Protein AF-A0A2D5YNC7-F1 (afdb_monomer_lite)

Foldseek 3Di:
DVVLVVVLVVLFAPPQPDADPPPRHGDGDSDDDNNHHDDQVNQQVVVQVVCVVVVNPPVDGGDLVVLLVQLAVCCVPPNQVSSCVVSVPPDSCCSQPPRYDHRPPVVVVVVVVVVVVVVVVVVVVVVVVVVVVVD

Radius of gyration: 25.52 Å; chains: 1; bounding box: 54×50×71 Å

Secondary structure (DSSP, 8-state):
-HHHHHHHHHT--TT---B-TTT-PBP--SSEETTEEPPHHHHHHHHHHHHHHTT-TTTS-TTHHHHHHHHHHHHHHHHHHHHHHHTT-S-HHHIIIIIS-S--HHHHHHHHHHHHHHHHHHHHHHHHHHHHTT-

Sequence (135 aa):
MIEILKRRIEDRSSLCEYFRESDGKRLDFVFHLNGEPLTYRQIQHHYNRALKRAGLWPDFKATHILRKAMANIVRENMGLDAAQAVGGWKSRDVVEKIYTNSAPTELNKSAVSLVEEMMFKRLFTLNGVFSALKT

Structure (mmCIF, N/CA/C/O backbone):
data_AF-A0A2D5YNC7-F1
#
_entry.id   AF-A0A2D5YNC7-F1
#
loop_
_atom_site.group_PDB
_atom_site.id
_atom_site.type_symbol
_atom_site.label_atom_id
_atom_site.label_alt_id
_atom_site.label_comp_id
_atom_site.label_asym_id
_atom_site.label_entity_id
_atom_site.label_seq_id
_atom_site.pdbx_PDB_ins_code
_atom_site.Cartn_x
_atom_site.Cartn_y
_atom_site.Cartn_z
_atom_site.occupancy
_atom_site.B_iso_or_equiv
_atom_site.auth_seq_id
_atom_site.auth_comp_id
_atom_site.auth_asym_id
_atom_site.auth_atom_id
_atom_site.pdbx_PDB_model_num
ATOM 1 N N . MET A 1 1 ? -4.192 -12.679 -15.776 1.00 57.31 1 MET A N 1
ATOM 2 C CA . MET A 1 1 ? -2.854 -13.000 -15.216 1.00 57.31 1 MET A CA 1
ATOM 3 C C . MET A 1 1 ? -1.912 -13.582 -16.277 1.00 57.31 1 MET A C 1
ATOM 5 O O . MET A 1 1 ? -0.822 -13.054 -16.439 1.00 57.31 1 MET A O 1
ATOM 9 N N . ILE A 1 2 ? -2.345 -14.588 -17.051 1.00 73.06 2 ILE A N 1
ATOM 10 C CA . ILE A 1 2 ? -1.559 -15.211 -18.140 1.00 73.06 2 ILE A CA 1
ATOM 11 C C . ILE A 1 2 ? -1.111 -14.201 -19.209 1.00 73.06 2 ILE A C 1
ATOM 13 O O . ILE A 1 2 ? 0.031 -14.235 -19.646 1.00 73.06 2 ILE A O 1
ATOM 17 N N . GLU A 1 3 ? -1.972 -13.262 -19.594 1.00 73.19 3 GLU A N 1
ATOM 18 C CA . GLU A 1 3 ? -1.652 -12.283 -20.642 1.00 73.19 3 GLU A CA 1
ATOM 19 C C . GLU A 1 3 ? -0.547 -11.292 -20.238 1.00 73.19 3 GLU A C 1
ATOM 21 O O . GLU A 1 3 ? 0.290 -10.926 -21.055 1.00 73.19 3 GLU A O 1
ATOM 26 N N . ILE A 1 4 ? -0.477 -10.929 -18.952 1.00 68.75 4 ILE A N 1
ATOM 27 C CA . ILE A 1 4 ? 0.606 -10.093 -18.410 1.00 68.75 4 ILE A CA 1
ATOM 28 C C . ILE A 1 4 ? 1.932 -10.858 -18.453 1.00 68.75 4 ILE A C 1
ATOM 30 O O . ILE A 1 4 ? 2.964 -10.285 -18.780 1.00 68.75 4 ILE A O 1
ATOM 34 N N . LEU A 1 5 ? 1.907 -12.156 -18.137 1.00 68.81 5 LEU A N 1
ATOM 35 C CA . LEU A 1 5 ? 3.095 -13.006 -18.202 1.00 68.81 5 LEU A CA 1
ATOM 36 C C . LEU A 1 5 ? 3.568 -13.217 -19.645 1.00 68.81 5 LEU A C 1
ATOM 38 O O . LEU A 1 5 ? 4.767 -13.159 -19.886 1.00 68.81 5 LEU A O 1
ATOM 42 N N . LYS A 1 6 ? 2.647 -13.397 -20.601 1.00 77.00 6 LYS A N 1
ATOM 43 C CA . LYS A 1 6 ? 2.980 -13.515 -22.030 1.00 77.00 6 LYS A CA 1
ATOM 44 C C . LYS A 1 6 ? 3.662 -12.258 -22.559 1.00 77.00 6 LYS A C 1
ATOM 46 O O . LYS A 1 6 ? 4.785 -12.352 -23.040 1.00 77.00 6 LYS A O 1
ATOM 51 N N . ARG A 1 7 ? 3.055 -11.085 -22.337 1.00 69.31 7 ARG A N 1
ATOM 52 C CA . ARG A 1 7 ? 3.652 -9.799 -22.733 1.00 69.31 7 ARG A CA 1
ATOM 53 C C . ARG A 1 7 ? 5.046 -9.610 -22.136 1.00 69.31 7 ARG A C 1
ATOM 55 O O . ARG A 1 7 ? 5.927 -9.130 -22.821 1.00 69.31 7 ARG A O 1
ATOM 62 N N . ARG A 1 8 ? 5.286 -10.046 -20.894 1.00 67.19 8 ARG A N 1
ATOM 63 C CA . ARG A 1 8 ? 6.622 -9.975 -20.265 1.00 67.19 8 ARG A CA 1
ATOM 64 C C . ARG A 1 8 ? 7.672 -10.850 -20.938 1.00 67.19 8 ARG A C 1
ATOM 66 O O . ARG A 1 8 ? 8.833 -10.471 -20.962 1.00 67.19 8 ARG A O 1
ATOM 73 N N . ILE A 1 9 ? 7.292 -12.036 -21.404 1.00 71.88 9 ILE A N 1
ATOM 74 C CA . ILE A 1 9 ? 8.223 -12.929 -22.100 1.00 71.88 9 ILE A CA 1
ATOM 75 C C . ILE A 1 9 ? 8.548 -12.358 -23.485 1.00 71.88 9 ILE A C 1
ATOM 77 O O . ILE A 1 9 ? 9.692 -12.445 -23.915 1.00 71.88 9 ILE A O 1
ATOM 81 N N . GLU A 1 10 ? 7.559 -11.752 -24.143 1.00 74.50 10 GLU A N 1
ATOM 82 C CA . GLU A 1 10 ? 7.684 -11.149 -25.474 1.00 74.50 10 GLU A CA 1
ATOM 83 C C . GLU A 1 10 ? 8.465 -9.819 -25.458 1.00 74.50 10 GLU A C 1
ATOM 85 O O . GLU A 1 10 ? 9.338 -9.631 -26.298 1.00 74.50 10 GLU A O 1
ATOM 90 N N . ASP A 1 11 ? 8.232 -8.941 -24.473 1.00 68.56 11 ASP A N 1
ATOM 91 C CA . ASP A 1 11 ? 8.899 -7.628 -24.322 1.00 68.56 11 ASP A CA 1
ATOM 92 C C . ASP A 1 11 ? 10.232 -7.688 -23.554 1.00 68.56 11 ASP A C 1
ATOM 94 O O . ASP A 1 11 ? 10.758 -6.657 -23.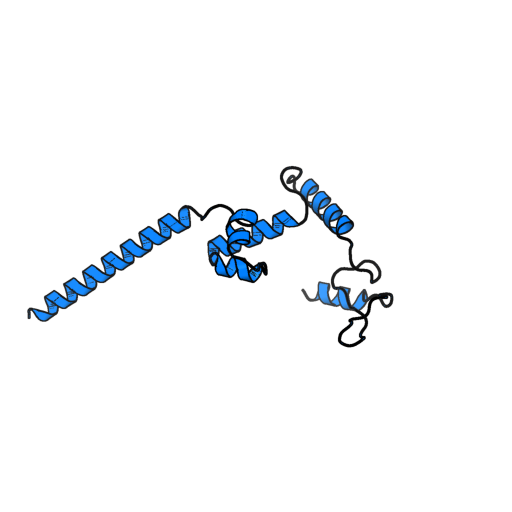115 1.00 68.56 11 ASP A O 1
ATOM 98 N N . ARG A 1 12 ? 10.801 -8.883 -23.351 1.00 66.31 12 ARG A N 1
ATOM 99 C CA . ARG A 1 12 ? 12.077 -9.029 -22.640 1.00 66.31 12 ARG A CA 1
ATOM 100 C C . ARG A 1 12 ? 13.183 -8.294 -23.397 1.00 66.31 12 ARG A C 1
ATOM 102 O O . ARG A 1 12 ? 13.704 -8.774 -24.401 1.00 66.31 12 ARG A O 1
ATOM 109 N N . SER A 1 13 ? 13.555 -7.123 -22.887 1.00 63.34 13 SER A N 1
ATOM 110 C CA . SER A 1 13 ? 14.616 -6.312 -23.474 1.00 63.34 13 SER A CA 1
ATOM 111 C C . SER A 1 13 ? 15.969 -6.999 -23.296 1.00 63.34 13 SER A C 1
ATOM 113 O O . SER A 1 13 ? 16.398 -7.290 -22.178 1.00 63.34 13 SER A O 1
ATOM 115 N N . SER A 1 14 ? 16.682 -7.206 -24.402 1.00 65.62 14 SER A N 1
ATOM 116 C CA . SER A 1 14 ? 18.079 -7.653 -24.403 1.00 65.62 14 SER A CA 1
ATOM 117 C C . SER A 1 14 ? 19.068 -6.549 -23.994 1.00 65.62 14 SER A C 1
ATOM 119 O O . SER A 1 14 ? 20.251 -6.831 -23.804 1.00 65.62 14 SER A O 1
ATOM 121 N N . LEU A 1 15 ? 18.594 -5.306 -23.830 1.00 69.06 15 LEU A N 1
ATOM 122 C CA . LEU A 1 15 ? 19.409 -4.097 -23.661 1.00 69.06 15 LEU A CA 1
ATOM 123 C C . LEU A 1 15 ? 19.708 -3.730 -22.198 1.00 69.06 15 LEU A C 1
ATOM 125 O O . LEU A 1 15 ? 20.317 -2.699 -21.949 1.00 69.06 15 LEU A O 1
ATOM 129 N N . CYS A 1 16 ? 19.302 -4.533 -21.208 1.00 71.75 16 CYS A N 1
ATOM 130 C CA . CYS A 1 16 ? 19.556 -4.192 -19.804 1.00 71.75 16 CYS A CA 1
ATOM 131 C C . CYS A 1 16 ? 21.059 -4.232 -19.483 1.00 71.75 16 CYS A C 1
ATOM 133 O O . CYS A 1 16 ? 21.628 -5.314 -19.374 1.00 71.75 16 CYS A O 1
ATOM 135 N N . GLU A 1 17 ? 21.709 -3.083 -19.311 1.00 78.62 17 GLU A N 1
ATOM 136 C CA . GLU A 1 17 ? 23.155 -2.995 -19.034 1.00 78.62 17 GLU A CA 1
ATOM 137 C C . GLU A 1 17 ? 23.538 -3.398 -17.600 1.00 78.62 17 GLU A C 1
ATOM 139 O O . GLU A 1 17 ? 24.717 -3.530 -17.277 1.00 78.62 17 GLU A O 1
ATOM 144 N N . TYR A 1 18 ? 22.550 -3.619 -16.732 1.00 80.56 18 TYR A N 1
ATOM 145 C CA . TYR A 1 18 ? 22.775 -3.916 -15.325 1.00 80.56 18 TYR A CA 1
ATOM 146 C C . TYR A 1 18 ? 22.904 -5.418 -15.061 1.00 80.56 18 TYR A C 1
ATOM 148 O O . TYR A 1 18 ? 22.129 -6.237 -15.563 1.00 80.56 18 TYR A O 1
ATOM 156 N N . PHE A 1 19 ? 23.843 -5.771 -14.187 1.00 84.12 19 PHE A N 1
ATOM 157 C CA . PHE A 1 19 ? 24.103 -7.140 -13.753 1.00 84.12 19 PHE A CA 1
ATOM 158 C C . PHE A 1 19 ? 23.969 -7.243 -12.238 1.00 84.12 19 PHE A C 1
ATOM 160 O O . PHE A 1 19 ? 24.270 -6.306 -11.499 1.00 84.12 19 PHE A O 1
ATOM 167 N N . ARG A 1 20 ? 23.484 -8.387 -11.765 1.00 84.12 20 ARG A N 1
ATOM 168 C CA . ARG A 1 20 ? 23.373 -8.673 -10.341 1.00 84.12 20 ARG A CA 1
ATOM 169 C C . ARG A 1 20 ? 24.761 -8.964 -9.772 1.00 84.12 20 ARG A C 1
ATOM 171 O O . ARG A 1 20 ? 25.456 -9.847 -10.263 1.00 84.12 20 ARG A O 1
ATOM 178 N N . GLU A 1 21 ? 25.119 -8.288 -8.685 1.00 86.12 21 GLU A N 1
ATOM 179 C CA . GLU A 1 21 ? 26.424 -8.453 -8.024 1.00 86.12 21 GLU A CA 1
ATOM 180 C C . GLU A 1 21 ? 26.662 -9.878 -7.498 1.00 86.12 21 GLU A C 1
ATOM 182 O O . GLU A 1 21 ? 27.792 -10.351 -7.482 1.00 86.12 21 GLU A O 1
ATOM 187 N N . SER A 1 22 ? 25.605 -10.586 -7.087 1.00 87.94 22 SER A N 1
ATOM 188 C CA . SER A 1 22 ? 25.732 -11.889 -6.424 1.00 87.94 22 SER A CA 1
ATOM 189 C C . SER A 1 22 ? 26.066 -13.056 -7.356 1.00 87.94 22 SER A C 1
ATOM 191 O O . SER A 1 22 ? 26.700 -14.011 -6.926 1.00 87.94 22 SER A O 1
ATOM 193 N N . ASP A 1 23 ? 25.565 -13.041 -8.593 1.00 88.75 23 ASP A N 1
ATOM 194 C CA . ASP A 1 23 ? 25.675 -14.168 -9.534 1.00 88.75 23 ASP A CA 1
ATOM 195 C C . ASP A 1 23 ? 26.133 -13.746 -10.941 1.00 88.75 23 ASP A C 1
ATOM 197 O O . ASP A 1 23 ? 26.232 -14.592 -11.829 1.00 88.75 23 ASP A O 1
ATOM 201 N N . GLY A 1 24 ? 26.398 -12.452 -11.158 1.00 84.19 24 GLY A N 1
ATOM 202 C CA . GLY A 1 24 ? 26.835 -11.904 -12.441 1.00 84.19 24 GLY A CA 1
ATOM 203 C C . GLY A 1 24 ? 25.795 -12.015 -13.556 1.00 84.19 24 GLY A C 1
ATOM 204 O O . GLY A 1 24 ? 26.123 -11.783 -14.718 1.00 84.19 24 GLY A O 1
ATOM 205 N N . LYS A 1 25 ? 24.543 -12.387 -13.254 1.00 84.31 25 LYS A N 1
ATOM 206 C CA . LYS A 1 25 ? 23.488 -12.511 -14.265 1.00 84.31 25 LYS A CA 1
ATOM 207 C C . LYS A 1 25 ? 22.898 -11.145 -14.587 1.00 84.31 25 LYS A C 1
ATOM 209 O O . LYS A 1 25 ? 22.764 -10.289 -13.713 1.00 84.31 25 LYS A O 1
ATOM 214 N N . ARG A 1 26 ? 22.502 -10.952 -15.848 1.00 80.94 26 ARG A N 1
ATOM 215 C CA . ARG A 1 26 ? 21.808 -9.733 -16.289 1.00 80.94 26 ARG A CA 1
ATOM 216 C C . ARG A 1 26 ? 20.520 -9.549 -15.485 1.00 80.94 26 ARG A C 1
ATOM 218 O O . ARG A 1 26 ? 19.789 -10.518 -15.261 1.00 80.94 26 ARG A O 1
ATOM 225 N N . LEU A 1 27 ? 20.258 -8.323 -15.037 1.00 82.50 27 LEU A N 1
ATOM 226 C CA . LEU A 1 27 ? 19.027 -8.001 -14.328 1.00 82.50 27 LEU A CA 1
ATOM 227 C C . LEU A 1 27 ? 17.831 -8.068 -15.282 1.00 82.50 27 LEU A C 1
ATOM 229 O O . LEU A 1 27 ? 17.897 -7.641 -16.430 1.00 82.50 27 LEU A O 1
ATOM 233 N N . ASP A 1 28 ? 16.729 -8.613 -14.773 1.00 80.06 28 ASP A N 1
ATOM 234 C CA . ASP A 1 28 ? 15.441 -8.694 -15.462 1.00 80.06 28 ASP A CA 1
ATOM 235 C C . ASP A 1 28 ? 14.429 -7.886 -14.641 1.00 80.06 28 ASP A C 1
ATOM 237 O O . ASP A 1 28 ? 13.805 -8.389 -13.700 1.00 80.06 28 ASP A O 1
ATOM 241 N N . PHE A 1 29 ? 14.376 -6.575 -14.895 1.00 83.50 29 PHE A N 1
ATOM 242 C CA . PHE A 1 29 ? 13.494 -5.670 -14.160 1.00 83.50 29 PHE A CA 1
ATOM 243 C C . PHE A 1 29 ? 12.030 -5.944 -14.511 1.00 83.50 29 PHE A C 1
ATOM 245 O O . PHE A 1 29 ? 11.667 -6.088 -15.667 1.00 83.50 29 PHE A O 1
ATOM 252 N N . VAL A 1 30 ? 11.140 -5.945 -13.518 1.00 80.44 30 VAL A N 1
ATOM 253 C CA . VAL A 1 30 ? 9.704 -6.173 -13.778 1.00 80.44 30 VAL A CA 1
ATOM 254 C C . VAL A 1 30 ? 9.034 -4.951 -14.418 1.00 80.44 30 VAL A C 1
ATOM 256 O O . VAL A 1 30 ? 8.077 -5.091 -15.177 1.00 80.44 30 VAL A O 1
ATOM 259 N N . PHE A 1 31 ? 9.518 -3.752 -14.092 1.00 84.12 31 PHE A N 1
ATOM 260 C CA . PHE A 1 31 ? 9.026 -2.489 -14.631 1.00 84.12 31 PHE A CA 1
ATOM 261 C C . PHE A 1 31 ? 10.194 -1.738 -15.264 1.00 84.12 31 PHE A C 1
ATOM 263 O O . PHE A 1 31 ? 11.055 -1.218 -14.552 1.00 84.12 31 PHE A O 1
ATOM 270 N N . HIS A 1 32 ? 10.213 -1.686 -16.592 1.00 85.62 32 HIS A N 1
ATOM 271 C CA . HIS A 1 32 ? 11.270 -1.039 -17.356 1.00 85.62 32 HIS A CA 1
ATOM 272 C C . HIS A 1 32 ? 10.719 -0.288 -18.566 1.00 85.62 32 HIS A C 1
ATOM 274 O O . HIS A 1 32 ? 9.622 -0.570 -19.047 1.00 85.62 32 HIS A O 1
ATOM 280 N N . LEU A 1 33 ? 11.526 0.622 -19.101 1.00 83.06 33 LEU A N 1
ATOM 281 C CA . LEU A 1 33 ? 11.393 1.132 -20.461 1.00 83.06 33 LEU A CA 1
ATOM 282 C C . LEU A 1 33 ? 12.678 0.759 -21.194 1.00 83.06 33 LEU A C 1
ATOM 284 O O . LEU A 1 33 ? 13.763 1.095 -20.738 1.00 83.06 33 LEU A O 1
ATOM 288 N N . ASN A 1 34 ? 12.558 -0.001 -22.283 1.00 79.75 34 ASN A N 1
ATOM 289 C CA . ASN A 1 34 ? 13.696 -0.465 -23.085 1.00 79.75 34 ASN A CA 1
ATOM 290 C C . ASN A 1 34 ? 14.782 -1.244 -22.306 1.00 79.75 34 ASN A C 1
ATOM 292 O O . ASN A 1 34 ? 15.923 -1.316 -22.740 1.00 79.75 34 ASN A O 1
ATOM 296 N N . GLY A 1 35 ? 14.442 -1.896 -21.189 1.00 79.50 35 GLY A N 1
ATOM 297 C CA . GLY A 1 35 ? 15.394 -2.650 -20.355 1.00 79.50 35 GLY A CA 1
ATOM 298 C C . GLY A 1 35 ? 16.031 -1.839 -19.224 1.00 79.50 35 GLY A C 1
ATOM 299 O O . GLY A 1 35 ? 16.701 -2.417 -18.368 1.00 79.50 35 GLY A O 1
ATOM 300 N N . GLU A 1 36 ? 15.766 -0.534 -19.163 1.00 82.94 36 GLU A N 1
ATOM 301 C CA . GLU A 1 36 ? 16.170 0.325 -18.053 1.00 82.94 36 GLU A CA 1
ATOM 302 C C . GLU A 1 36 ? 15.060 0.445 -17.001 1.00 82.94 36 GLU A C 1
ATOM 304 O O . GLU A 1 36 ? 13.879 0.573 -17.353 1.00 82.94 36 GLU A O 1
ATOM 309 N N . PRO A 1 37 ? 15.397 0.431 -15.700 1.00 88.19 37 PRO A N 1
ATOM 310 C CA . PRO A 1 37 ? 14.408 0.572 -14.642 1.00 88.19 37 PRO A CA 1
ATOM 311 C C . PRO A 1 37 ? 13.744 1.953 -14.688 1.00 88.19 37 PRO A C 1
ATOM 313 O O . PRO A 1 37 ? 14.383 2.974 -14.938 1.00 88.19 37 PRO A O 1
ATOM 316 N N . LEU A 1 38 ? 12.446 2.000 -14.386 1.00 90.00 38 LEU A N 1
ATOM 317 C CA . LEU A 1 38 ? 11.728 3.271 -14.283 1.00 90.00 38 LEU A CA 1
ATOM 318 C C . LEU A 1 38 ? 12.319 4.165 -13.187 1.00 90.00 38 LEU A C 1
ATOM 320 O O . LEU A 1 38 ? 12.477 3.755 -12.036 1.00 90.00 38 LE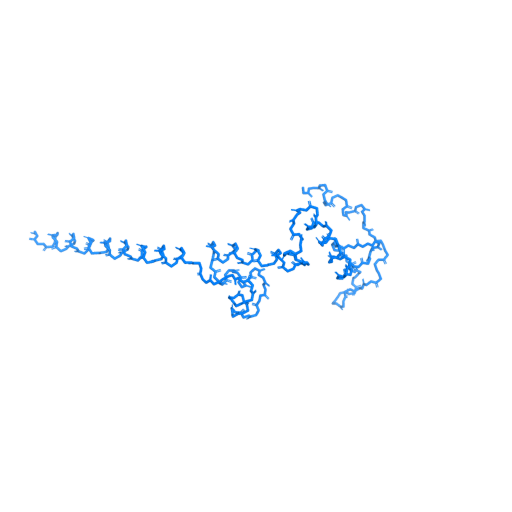U A O 1
ATOM 324 N N . THR A 1 39 ? 12.539 5.435 -13.518 1.00 90.50 39 THR A N 1
ATOM 325 C CA . THR A 1 39 ? 12.953 6.443 -12.540 1.00 90.50 39 THR A CA 1
ATOM 326 C C . THR A 1 39 ? 11.795 6.836 -11.622 1.00 90.50 39 THR A C 1
ATOM 328 O O . THR A 1 39 ? 10.619 6.836 -12.005 1.00 90.50 39 THR A O 1
ATOM 331 N N . TYR A 1 40 ? 12.124 7.283 -10.407 1.00 89.88 40 TYR A N 1
ATOM 332 C CA . TYR A 1 40 ? 11.119 7.749 -9.448 1.00 89.88 40 TYR A CA 1
ATOM 333 C C . TYR A 1 40 ? 10.247 8.885 -10.007 1.00 89.88 40 TYR A C 1
ATOM 335 O O . TYR A 1 40 ? 9.033 8.899 -9.805 1.00 89.88 40 TYR A O 1
ATOM 343 N N . ARG A 1 41 ? 10.839 9.813 -10.771 1.00 90.69 41 ARG A N 1
ATOM 344 C CA . ARG A 1 41 ? 10.117 10.939 -11.380 1.00 90.69 41 ARG A CA 1
ATOM 345 C C . ARG A 1 41 ? 9.096 10.478 -12.420 1.00 90.69 41 ARG A C 1
ATOM 347 O O . ARG A 1 41 ? 7.989 11.013 -12.444 1.00 90.69 41 ARG A O 1
ATOM 354 N N . GLN A 1 42 ? 9.438 9.486 -13.248 1.00 92.50 42 GLN A N 1
ATOM 355 C CA . GLN A 1 42 ? 8.495 8.892 -14.202 1.00 92.50 42 GLN A CA 1
ATOM 356 C C . GLN A 1 42 ? 7.317 8.256 -13.460 1.00 92.50 42 GLN A C 1
ATOM 358 O O . GLN A 1 42 ? 6.161 8.556 -13.762 1.00 92.50 42 GLN A O 1
ATOM 363 N N . ILE A 1 43 ? 7.598 7.457 -12.427 1.00 91.75 43 ILE A N 1
ATOM 364 C CA . ILE A 1 43 ? 6.561 6.826 -11.601 1.00 91.75 43 ILE A CA 1
ATOM 365 C C . ILE A 1 43 ? 5.650 7.895 -10.983 1.00 91.75 43 ILE A C 1
ATOM 367 O O . ILE A 1 43 ? 4.428 7.831 -11.123 1.00 91.75 43 ILE A O 1
ATOM 371 N N . GLN A 1 44 ? 6.230 8.917 -10.353 1.00 90.38 44 GLN A N 1
ATOM 372 C CA . GLN A 1 44 ? 5.481 9.999 -9.720 1.00 90.38 44 GLN A CA 1
ATOM 373 C C . GLN A 1 44 ? 4.614 10.771 -10.727 1.00 90.38 44 GLN A C 1
ATOM 375 O O . GLN A 1 44 ? 3.466 11.100 -10.423 1.00 90.38 44 GLN A O 1
ATOM 380 N N . HIS A 1 45 ? 5.128 11.032 -11.933 1.00 91.81 45 HIS A N 1
ATOM 381 C CA . HIS A 1 45 ? 4.372 11.675 -13.005 1.00 91.81 45 HIS A CA 1
ATOM 382 C C . HIS A 1 45 ? 3.133 10.857 -13.393 1.00 91.81 45 HIS A C 1
ATOM 384 O O . HIS A 1 45 ? 2.027 11.401 -13.437 1.00 91.81 45 HIS A O 1
ATOM 390 N N . HIS A 1 46 ? 3.296 9.550 -13.618 1.00 91.12 46 HIS A N 1
ATOM 391 C CA . HIS A 1 46 ? 2.184 8.665 -13.965 1.00 91.12 46 HIS A CA 1
ATOM 392 C C . HIS A 1 46 ? 1.150 8.560 -12.838 1.00 91.12 46 HIS A C 1
ATOM 394 O O . HIS A 1 46 ? -0.048 8.655 -13.112 1.00 91.12 46 HIS A O 1
ATOM 400 N N . TYR A 1 47 ? 1.592 8.466 -11.580 1.00 91.56 47 TYR A N 1
ATOM 401 C CA . TYR A 1 47 ? 0.706 8.497 -10.412 1.00 91.56 47 TYR A CA 1
ATOM 402 C C . TYR A 1 47 ? -0.111 9.785 -10.350 1.00 91.56 47 TYR A C 1
ATOM 404 O O . TYR A 1 47 ? -1.335 9.740 -10.278 1.00 91.56 47 TYR A O 1
ATOM 412 N N . ASN A 1 48 ? 0.541 10.945 -10.439 1.00 90.19 48 ASN A N 1
ATOM 413 C CA . ASN A 1 48 ? -0.154 12.229 -10.370 1.00 90.19 48 ASN A CA 1
ATOM 414 C C . ASN A 1 48 ? -1.138 12.402 -11.536 1.00 90.19 48 ASN A C 1
ATOM 416 O O . ASN A 1 48 ? -2.225 12.944 -11.351 1.00 90.19 48 ASN A O 1
ATOM 420 N N . ARG A 1 49 ? -0.794 11.915 -12.735 1.00 92.94 49 ARG A N 1
ATOM 421 C CA . ARG A 1 49 ? -1.712 11.910 -13.882 1.00 92.94 49 ARG A CA 1
ATOM 422 C C . ARG A 1 49 ? -2.930 11.020 -13.625 1.00 92.94 49 ARG A C 1
ATOM 424 O O . ARG A 1 49 ? -4.038 11.429 -13.955 1.00 92.94 49 ARG A O 1
ATOM 431 N N . ALA A 1 50 ? -2.747 9.842 -13.032 1.00 92.06 50 ALA A N 1
ATOM 432 C CA . ALA A 1 50 ? -3.853 8.964 -12.654 1.00 92.06 50 ALA A CA 1
ATOM 433 C C . ALA A 1 50 ? -4.749 9.606 -11.581 1.00 92.06 50 ALA A C 1
ATOM 435 O O . ALA A 1 50 ? -5.963 9.644 -11.750 1.00 92.06 50 ALA A O 1
ATOM 436 N N . LEU A 1 51 ? -4.154 10.200 -10.542 1.00 90.88 51 LEU A N 1
ATOM 437 C CA . LEU A 1 51 ? -4.880 10.894 -9.473 1.00 90.88 51 LEU A CA 1
ATOM 438 C C . LEU A 1 51 ? -5.711 12.068 -10.005 1.00 90.88 51 LEU A C 1
ATOM 440 O O . LEU A 1 51 ? -6.862 12.224 -9.612 1.00 90.88 51 LEU A O 1
ATOM 444 N N . LYS A 1 52 ? -5.179 12.845 -10.959 1.00 93.00 52 LYS A N 1
ATOM 445 C CA . LYS A 1 52 ? -5.938 13.903 -11.649 1.00 93.00 52 LYS A CA 1
ATOM 446 C C . LYS A 1 52 ? -7.151 13.356 -12.394 1.00 93.00 52 LYS A C 1
ATOM 448 O O . LYS A 1 52 ? -8.229 13.924 -12.292 1.00 93.00 52 LYS A O 1
ATOM 453 N N . ARG A 1 53 ? -6.989 12.247 -13.123 1.00 94.38 53 ARG A N 1
ATOM 454 C CA . ARG A 1 53 ? -8.101 11.603 -13.848 1.00 94.38 53 ARG A CA 1
ATOM 455 C C . ARG A 1 53 ? -9.159 11.038 -12.902 1.00 94.38 53 ARG A C 1
ATOM 457 O O . ARG A 1 53 ? -10.320 10.991 -13.276 1.00 94.38 53 ARG A O 1
ATOM 464 N N . ALA A 1 54 ? -8.756 10.638 -11.700 1.00 91.69 54 ALA A N 1
ATOM 465 C CA . ALA A 1 54 ? -9.648 10.145 -10.659 1.00 91.69 54 ALA A CA 1
ATOM 466 C C . ALA A 1 54 ? -10.295 11.260 -9.812 1.00 91.69 54 ALA A C 1
ATOM 468 O O . ALA A 1 54 ? -11.059 10.945 -8.908 1.00 91.69 54 ALA A O 1
ATOM 469 N N . GLY A 1 55 ? -9.975 12.540 -10.047 1.00 92.88 55 GLY A N 1
ATOM 470 C CA . GLY A 1 55 ? -10.469 13.648 -9.216 1.00 92.88 55 GLY A CA 1
ATOM 471 C C . GLY A 1 55 ? -9.885 13.685 -7.796 1.00 92.88 55 GLY A C 1
ATOM 472 O O . GLY A 1 55 ? -10.421 14.364 -6.935 1.00 92.88 55 GLY A O 1
ATOM 473 N N . LEU A 1 56 ? -8.789 12.962 -7.547 1.00 88.12 56 LEU A N 1
ATOM 474 C CA . LEU A 1 56 ? -8.134 12.837 -6.235 1.00 88.12 56 LEU A CA 1
ATOM 475 C C . LEU A 1 56 ? -6.963 13.816 -6.048 1.00 88.12 56 LEU A C 1
ATOM 477 O O . LEU A 1 56 ? -6.323 13.862 -4.999 1.00 88.12 56 LEU A O 1
ATOM 481 N N . TRP A 1 57 ? -6.629 14.569 -7.091 1.00 85.88 57 TRP A N 1
ATOM 482 C CA . TRP A 1 57 ? -5.627 15.627 -7.044 1.00 85.88 57 TRP A CA 1
ATOM 483 C C . TRP A 1 57 ? -6.304 16.964 -6.697 1.00 85.88 57 TRP A C 1
ATOM 485 O O . TRP A 1 57 ? -7.319 17.265 -7.322 1.00 85.88 57 TRP A O 1
ATOM 495 N N . PRO A 1 58 ? -5.732 17.820 -5.825 1.00 85.31 58 PRO A N 1
ATOM 496 C CA . PRO A 1 58 ? -4.383 17.768 -5.251 1.00 85.31 58 PRO A CA 1
ATOM 497 C C . PRO A 1 58 ? -4.294 17.136 -3.856 1.00 85.31 58 PRO A C 1
ATOM 499 O O . PRO A 1 58 ? -3.189 17.081 -3.312 1.00 85.31 58 PRO A O 1
ATOM 502 N N . ASP A 1 59 ? -5.415 16.693 -3.291 1.00 83.56 59 ASP A N 1
ATOM 503 C CA . ASP A 1 59 ? -5.500 16.195 -1.911 1.00 83.56 59 ASP A CA 1
ATOM 504 C C . ASP A 1 59 ? -4.586 14.992 -1.687 1.00 83.56 59 ASP A C 1
ATOM 506 O O . ASP A 1 59 ? -3.927 14.865 -0.653 1.00 83.56 59 ASP A O 1
ATOM 510 N N . PHE A 1 60 ? -4.455 14.155 -2.716 1.00 81.31 60 PHE A N 1
ATOM 511 C CA . PHE A 1 60 ? -3.514 13.054 -2.741 1.00 81.31 60 PHE A CA 1
ATOM 512 C C . PHE A 1 60 ? -2.423 13.261 -3.787 1.00 81.31 60 PHE A C 1
ATOM 514 O O . PHE A 1 60 ? -2.658 13.727 -4.905 1.00 81.31 60 PHE A O 1
ATOM 521 N N . LYS A 1 61 ? -1.193 12.876 -3.426 1.00 73.00 61 LYS A N 1
ATOM 522 C CA . LYS A 1 61 ? -0.008 13.025 -4.277 1.00 73.00 61 LYS A CA 1
ATOM 523 C C . LYS A 1 61 ? 0.905 11.809 -4.175 1.00 73.00 61 LYS A C 1
ATOM 525 O O . LYS A 1 61 ? 1.065 11.227 -3.101 1.00 73.00 61 LYS A O 1
ATOM 530 N N . ALA A 1 62 ? 1.590 11.524 -5.283 1.00 73.25 62 ALA A N 1
ATOM 531 C CA . ALA A 1 62 ? 2.673 10.550 -5.368 1.00 73.25 62 ALA A CA 1
ATOM 532 C C . ALA A 1 62 ? 2.280 9.114 -4.957 1.00 73.25 62 ALA A C 1
ATOM 534 O O . ALA A 1 62 ? 1.112 8.743 -4.879 1.00 73.25 62 ALA A O 1
ATOM 535 N N . THR A 1 63 ? 3.293 8.278 -4.745 1.00 80.25 63 THR A N 1
ATOM 536 C CA . THR A 1 63 ? 3.173 6.833 -4.505 1.00 80.25 63 THR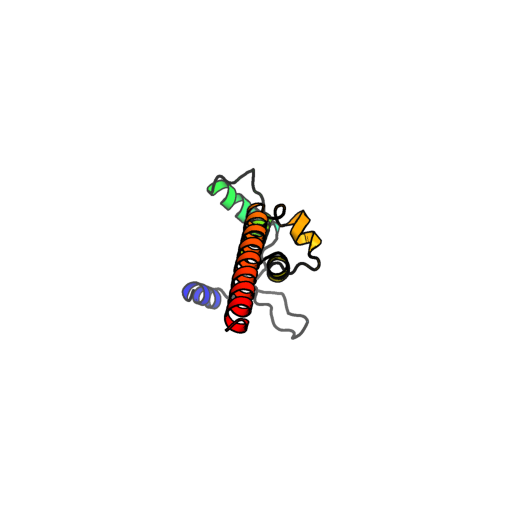 A CA 1
ATOM 537 C C . THR A 1 63 ? 2.741 6.484 -3.077 1.00 80.25 63 THR A C 1
ATOM 539 O O . THR A 1 63 ? 2.246 5.386 -2.825 1.00 80.25 63 THR A O 1
ATOM 542 N N . HIS A 1 64 ? 2.903 7.411 -2.127 1.00 81.75 64 HIS A N 1
ATOM 543 C CA . HIS A 1 64 ? 2.686 7.145 -0.704 1.00 81.75 64 HIS A CA 1
ATOM 544 C C . HIS A 1 64 ? 1.214 6.954 -0.320 1.00 81.75 64 HIS A C 1
ATOM 546 O O . HIS A 1 64 ? 0.959 6.277 0.675 1.00 81.75 64 HIS A O 1
ATOM 552 N N . ILE A 1 65 ? 0.255 7.476 -1.098 1.00 85.44 65 ILE A N 1
ATOM 553 C CA . ILE A 1 65 ? -1.181 7.290 -0.822 1.00 85.44 65 ILE A CA 1
ATOM 554 C C . ILE A 1 65 ? -1.546 5.805 -0.750 1.00 85.44 65 ILE A C 1
ATOM 556 O O . ILE A 1 65 ? -2.120 5.363 0.240 1.00 85.44 65 ILE A O 1
ATOM 560 N N . LEU A 1 66 ? -1.149 5.016 -1.751 1.00 87.38 66 LEU A N 1
ATOM 561 C CA . LEU A 1 66 ? -1.491 3.595 -1.802 1.00 87.38 66 LEU A CA 1
ATOM 562 C C . LEU A 1 66 ? -0.799 2.821 -0.686 1.00 87.38 66 LEU A C 1
ATOM 564 O O . LEU A 1 66 ? -1.381 1.906 -0.112 1.00 87.38 66 LEU A O 1
ATOM 568 N N . ARG A 1 67 ? 0.427 3.223 -0.333 1.00 88.19 67 ARG A N 1
ATOM 569 C CA . ARG A 1 67 ? 1.155 2.615 0.780 1.00 88.19 67 ARG A CA 1
ATOM 570 C C . ARG A 1 67 ? 0.452 2.859 2.117 1.00 88.19 67 ARG A C 1
ATOM 572 O O . ARG A 1 67 ? 0.373 1.935 2.918 1.00 88.19 67 ARG A O 1
ATOM 579 N N . LYS A 1 68 ? -0.078 4.066 2.344 1.00 88.69 68 LYS A N 1
ATOM 580 C CA . LYS A 1 68 ? -0.887 4.389 3.531 1.00 88.69 68 LYS A CA 1
ATOM 581 C C . LYS A 1 68 ? -2.236 3.673 3.523 1.00 88.69 68 LYS A C 1
ATOM 583 O O . LYS A 1 68 ? -2.636 3.123 4.541 1.00 88.69 68 LYS A O 1
ATOM 588 N N . ALA A 1 69 ? -2.914 3.630 2.376 1.00 89.19 69 ALA A N 1
ATOM 589 C CA . ALA A 1 69 ? -4.185 2.923 2.233 1.00 89.19 69 ALA A CA 1
ATOM 590 C C . ALA A 1 69 ? -4.036 1.432 2.572 1.00 89.19 69 ALA A C 1
ATOM 592 O O . ALA A 1 69 ? -4.782 0.908 3.391 1.00 89.19 69 ALA A O 1
ATOM 593 N N . MET A 1 70 ? -3.012 0.777 2.018 1.00 92.50 70 MET A N 1
ATOM 594 C CA . MET A 1 70 ? -2.688 -0.617 2.323 1.00 92.50 70 MET A CA 1
ATOM 595 C C . MET A 1 70 ? -2.373 -0.823 3.812 1.00 92.50 70 MET A C 1
ATOM 597 O O . MET A 1 70 ? -2.908 -1.748 4.416 1.00 92.50 70 MET A O 1
ATOM 601 N N . ALA A 1 71 ? -1.577 0.061 4.423 1.00 90.81 71 ALA A N 1
ATOM 602 C CA . ALA A 1 71 ? -1.274 -0.020 5.851 1.00 90.81 71 ALA A CA 1
ATOM 603 C C . ALA A 1 71 ? -2.536 0.077 6.724 1.00 90.81 71 ALA A C 1
ATOM 605 O O . ALA A 1 71 ? -2.679 -0.695 7.669 1.00 90.81 71 ALA A O 1
ATOM 606 N N . ASN A 1 72 ? -3.447 1.004 6.403 1.00 89.25 72 ASN A N 1
ATOM 607 C CA . ASN A 1 72 ? -4.704 1.191 7.133 1.00 89.25 72 ASN A CA 1
ATOM 608 C C . ASN A 1 72 ? -5.615 -0.031 7.013 1.00 89.25 72 ASN A C 1
ATOM 610 O O . ASN A 1 72 ? -6.023 -0.572 8.035 1.00 89.25 72 ASN A O 1
ATOM 614 N N . ILE A 1 73 ? -5.843 -0.526 5.792 1.00 89.94 73 ILE A N 1
ATOM 615 C CA . ILE A 1 73 ? -6.682 -1.710 5.555 1.00 89.94 73 ILE A CA 1
ATOM 616 C C . ILE A 1 73 ? -6.145 -2.913 6.338 1.00 89.94 73 ILE A C 1
ATOM 618 O O . ILE A 1 73 ? -6.898 -3.619 7.005 1.00 89.94 73 ILE A O 1
ATOM 622 N N . VAL A 1 74 ? -4.832 -3.148 6.295 1.00 91.06 74 VAL A N 1
ATOM 623 C CA . VAL A 1 74 ? -4.232 -4.280 7.010 1.00 91.06 74 VAL A CA 1
ATOM 624 C C . VAL A 1 74 ? -4.298 -4.075 8.522 1.00 91.06 74 VAL A C 1
ATOM 626 O O . VAL A 1 74 ? -4.622 -5.020 9.237 1.00 91.06 74 VAL A O 1
ATOM 629 N N . ARG A 1 75 ? -4.071 -2.855 9.026 1.00 88.88 75 ARG A N 1
ATOM 630 C CA . ARG A 1 75 ? -4.206 -2.548 10.459 1.00 88.88 75 ARG A CA 1
ATOM 631 C C . ARG A 1 75 ? -5.629 -2.795 10.957 1.00 88.88 75 ARG A C 1
ATOM 633 O O . ARG A 1 75 ? -5.787 -3.357 12.036 1.00 88.88 75 ARG A O 1
ATOM 640 N N . GLU A 1 76 ? -6.636 -2.393 10.189 1.00 85.06 76 GLU A N 1
ATOM 641 C CA . GLU A 1 76 ? -8.054 -2.560 10.530 1.00 85.06 76 GLU A CA 1
ATOM 642 C C . GLU A 1 76 ? -8.469 -4.033 10.604 1.00 85.06 76 GLU A C 1
ATOM 644 O O . GLU A 1 76 ? -9.244 -4.401 11.481 1.00 85.06 76 GLU A O 1
ATOM 649 N N . ASN A 1 77 ? -7.928 -4.882 9.725 1.00 85.69 77 ASN A N 1
ATOM 650 C CA . ASN A 1 77 ? -8.346 -6.284 9.617 1.00 85.69 77 ASN A CA 1
ATOM 651 C C . ASN A 1 77 ? -7.462 -7.262 10.404 1.00 85.69 77 ASN A C 1
ATOM 653 O O . ASN A 1 77 ? -7.929 -8.313 10.833 1.00 85.69 77 ASN A O 1
ATOM 657 N N . MET A 1 78 ? -6.173 -6.957 10.550 1.00 87.25 78 MET A N 1
ATOM 658 C CA . MET A 1 78 ? -5.161 -7.898 11.050 1.00 87.25 78 MET A CA 1
ATOM 659 C C . MET A 1 78 ? -4.269 -7.305 12.149 1.00 87.25 78 MET A C 1
ATOM 661 O O . MET A 1 78 ? -3.392 -7.990 12.674 1.00 87.25 78 MET A O 1
ATOM 665 N N . GLY A 1 79 ? -4.474 -6.038 12.511 1.00 87.44 79 GLY A N 1
ATOM 666 C CA . GLY A 1 79 ? -3.724 -5.367 13.565 1.00 87.44 79 GLY A CA 1
ATOM 667 C C . GLY A 1 79 ? -2.373 -4.795 13.127 1.00 87.44 79 GLY A C 1
ATOM 668 O O . GLY A 1 79 ? -1.937 -4.883 11.976 1.00 87.44 79 GLY A O 1
ATOM 669 N N . LEU A 1 80 ? -1.705 -4.146 14.084 1.00 89.06 80 LEU A N 1
ATOM 670 C CA . LEU A 1 80 ? -0.510 -3.335 13.834 1.00 89.06 80 LEU A CA 1
ATOM 671 C C . LEU A 1 80 ? 0.705 -4.165 13.390 1.00 89.06 80 LEU A C 1
ATOM 673 O O . LEU A 1 80 ? 1.478 -3.702 12.555 1.00 89.06 80 LEU A O 1
ATOM 677 N N . ASP A 1 81 ? 0.858 -5.385 13.905 1.00 91.38 81 ASP A N 1
ATOM 678 C CA . ASP A 1 81 ? 1.985 -6.265 13.565 1.00 91.38 81 ASP A CA 1
ATOM 679 C C . ASP A 1 81 ? 1.907 -6.770 12.121 1.00 91.38 81 ASP A C 1
ATOM 681 O O . ASP A 1 81 ? 2.902 -6.757 11.394 1.00 91.38 81 ASP A O 1
ATOM 685 N N . ALA A 1 82 ? 0.706 -7.127 11.659 1.00 91.50 82 ALA A N 1
ATOM 686 C CA . ALA A 1 82 ? 0.481 -7.489 10.265 1.00 91.50 82 ALA A CA 1
ATOM 687 C C . ALA A 1 82 ? 0.741 -6.298 9.333 1.00 91.50 82 ALA A C 1
ATOM 689 O O . ALA A 1 82 ? 1.390 -6.448 8.294 1.00 91.50 82 ALA A O 1
ATOM 690 N N . ALA A 1 83 ? 0.301 -5.099 9.732 1.00 90.94 83 ALA A N 1
ATOM 691 C CA . ALA A 1 83 ? 0.593 -3.875 8.996 1.00 90.94 83 ALA A CA 1
ATOM 692 C C . ALA A 1 83 ? 2.109 -3.617 8.936 1.00 90.94 83 ALA A C 1
ATOM 694 O O . ALA A 1 83 ? 2.640 -3.320 7.868 1.00 90.94 83 ALA A O 1
ATOM 695 N N . GLN A 1 84 ? 2.841 -3.808 10.038 1.00 92.44 84 GLN A N 1
ATOM 696 C CA . GLN A 1 84 ? 4.300 -3.698 10.046 1.00 92.44 84 GLN A CA 1
ATOM 697 C C . GLN A 1 84 ? 4.963 -4.667 9.062 1.00 92.44 84 GLN A C 1
ATOM 699 O O . GLN A 1 84 ? 5.816 -4.248 8.272 1.00 92.44 84 GLN A O 1
ATOM 704 N N . ALA A 1 85 ? 4.555 -5.936 9.099 1.00 92.31 85 ALA A N 1
ATOM 705 C CA . ALA A 1 85 ? 5.123 -6.989 8.272 1.00 92.31 85 ALA A CA 1
ATOM 706 C C . ALA A 1 85 ? 4.900 -6.729 6.775 1.00 92.31 85 ALA A C 1
ATOM 708 O O . ALA A 1 85 ? 5.855 -6.757 5.998 1.00 92.31 85 ALA A O 1
ATOM 709 N N . VAL A 1 86 ? 3.670 -6.403 6.362 1.00 91.31 86 VAL A N 1
ATOM 710 C CA . VAL A 1 86 ? 3.332 -6.232 4.937 1.00 91.31 86 VAL A CA 1
ATOM 711 C C . VAL A 1 86 ? 4.035 -5.030 4.301 1.00 91.31 86 VAL A C 1
ATOM 713 O O . VAL A 1 86 ? 4.377 -5.051 3.119 1.00 91.31 86 VAL A O 1
ATOM 716 N N . GLY A 1 87 ? 4.288 -3.973 5.076 1.00 88.31 87 GLY A N 1
ATOM 717 C CA . GLY A 1 87 ? 5.030 -2.815 4.592 1.00 88.31 87 GLY A CA 1
ATOM 718 C C . GLY A 1 87 ? 6.530 -2.882 4.850 1.00 88.31 87 GLY A C 1
ATOM 719 O O . GLY A 1 87 ? 7.223 -1.925 4.508 1.00 88.31 87 GLY A O 1
ATOM 720 N N . GLY A 1 88 ? 7.056 -3.960 5.437 1.00 90.88 88 GLY A N 1
ATOM 721 C CA . GLY A 1 88 ? 8.491 -4.119 5.685 1.00 90.88 88 GLY A CA 1
ATOM 722 C C . GLY A 1 88 ? 9.089 -3.014 6.562 1.00 90.88 88 GLY A C 1
ATOM 723 O O . GLY A 1 88 ? 10.223 -2.586 6.337 1.00 90.88 88 GLY A O 1
ATOM 724 N N . TRP A 1 89 ? 8.325 -2.491 7.524 1.00 91.44 89 TRP A N 1
ATOM 725 C CA . TRP A 1 89 ? 8.802 -1.433 8.413 1.00 91.44 89 TRP A CA 1
ATOM 726 C C . TRP A 1 89 ? 9.605 -2.013 9.577 1.00 91.44 89 TRP A C 1
ATOM 728 O O . TRP A 1 89 ? 9.182 -2.957 10.239 1.00 91.44 89 TRP A O 1
ATOM 738 N N . LYS A 1 90 ? 10.760 -1.408 9.880 1.00 88.94 90 LYS A N 1
ATOM 739 C CA . LYS A 1 90 ? 11.620 -1.853 10.991 1.00 88.94 90 LYS A CA 1
ATOM 740 C C . LYS A 1 90 ? 11.002 -1.632 12.373 1.00 88.94 90 LYS A C 1
ATOM 742 O O . LYS A 1 90 ? 11.363 -2.332 13.308 1.00 88.94 90 LYS A O 1
ATOM 747 N N . SER A 1 91 ? 10.108 -0.654 12.508 1.00 89.62 91 SER A N 1
ATOM 748 C CA . SER A 1 91 ? 9.515 -0.271 13.789 1.00 89.62 91 SER A CA 1
ATOM 749 C C . SER A 1 91 ? 8.008 -0.077 13.669 1.00 89.62 91 SER A C 1
ATOM 751 O O . SER A 1 91 ? 7.532 0.504 12.689 1.00 89.62 91 SER A O 1
ATOM 753 N N . ARG A 1 92 ? 7.282 -0.520 14.704 1.00 86.88 92 ARG A N 1
ATOM 754 C CA . ARG A 1 92 ? 5.832 -0.335 14.873 1.00 86.88 92 ARG A CA 1
ATOM 755 C C . ARG A 1 92 ? 5.449 1.141 14.930 1.00 86.88 92 ARG A C 1
ATOM 757 O O . ARG A 1 92 ? 4.458 1.528 14.320 1.00 86.88 92 ARG A O 1
ATOM 764 N N . ASP A 1 93 ? 6.281 1.972 15.554 1.00 87.75 93 ASP A N 1
ATOM 765 C CA . ASP A 1 93 ? 6.043 3.413 15.700 1.00 87.75 93 ASP A CA 1
ATOM 766 C C . ASP A 1 93 ? 5.871 4.120 14.358 1.00 87.75 93 ASP A C 1
ATOM 768 O O . ASP A 1 93 ? 5.036 5.009 14.216 1.00 87.75 93 ASP A O 1
ATOM 772 N N . VAL A 1 94 ? 6.651 3.717 13.353 1.00 86.38 94 VAL A N 1
ATOM 773 C CA . VAL A 1 94 ? 6.563 4.286 12.005 1.00 86.38 94 VAL A CA 1
ATOM 774 C C . VAL A 1 94 ? 5.199 3.974 11.394 1.00 86.38 94 VAL A C 1
ATOM 776 O O . VAL A 1 94 ? 4.574 4.841 10.786 1.00 86.38 94 VAL A O 1
ATOM 779 N N . VAL A 1 95 ? 4.716 2.748 11.577 1.00 86.62 95 VAL A N 1
ATOM 780 C CA . VAL A 1 95 ? 3.412 2.317 11.066 1.00 86.62 95 VAL A CA 1
ATOM 781 C C . VAL A 1 95 ? 2.303 3.102 11.747 1.00 86.62 95 VAL A C 1
ATOM 783 O O . VAL A 1 95 ? 1.462 3.694 11.072 1.00 86.62 95 VAL A O 1
ATOM 786 N N . GLU A 1 96 ? 2.345 3.158 13.074 1.00 85.44 96 GLU A N 1
ATOM 787 C CA . GLU A 1 96 ? 1.315 3.785 13.889 1.00 85.44 96 GLU A CA 1
ATOM 788 C C . GLU A 1 96 ? 1.241 5.303 13.709 1.00 85.44 96 GLU A C 1
ATOM 790 O O . GLU A 1 96 ? 0.144 5.839 13.601 1.00 85.44 96 GLU A O 1
ATOM 795 N N . LYS A 1 97 ? 2.385 5.995 13.655 1.00 84.38 97 LYS A N 1
ATOM 796 C CA . LYS A 1 97 ? 2.428 7.466 13.646 1.00 84.38 97 LYS A CA 1
ATOM 797 C C . LYS A 1 97 ? 2.420 8.073 12.243 1.00 84.38 97 LYS A C 1
ATOM 799 O O . LYS A 1 97 ? 2.008 9.217 12.081 1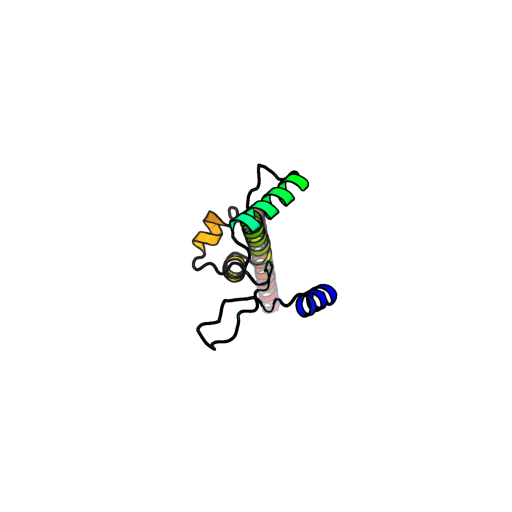.00 84.38 97 LYS A O 1
ATOM 804 N N . ILE A 1 98 ? 2.926 7.357 11.233 1.00 82.25 98 ILE A N 1
ATOM 805 C CA . ILE A 1 98 ? 3.186 7.933 9.898 1.00 82.25 98 ILE A CA 1
ATOM 806 C C . ILE A 1 98 ? 2.284 7.322 8.823 1.00 82.25 98 ILE A C 1
ATOM 808 O O . ILE A 1 98 ? 1.811 8.041 7.931 1.00 82.25 98 ILE A O 1
ATOM 812 N N . TYR A 1 99 ? 2.079 6.003 8.864 1.00 80.81 99 TYR A N 1
ATOM 813 C CA . TYR A 1 99 ? 1.446 5.269 7.764 1.00 80.81 99 TYR A CA 1
ATOM 814 C C . TYR A 1 99 ? -0.009 4.902 7.995 1.00 80.81 99 TYR A C 1
ATOM 816 O O . TYR A 1 99 ? -0.722 4.694 7.015 1.00 80.81 99 TYR A O 1
ATOM 824 N N . THR A 1 100 ? -0.441 4.853 9.248 1.00 81.94 100 THR A N 1
ATOM 825 C CA . THR A 1 100 ? -1.819 4.548 9.610 1.00 81.94 100 THR A CA 1
ATOM 826 C C . THR A 1 100 ? -2.440 5.697 10.383 1.00 81.94 100 THR A C 1
ATOM 828 O O . THR A 1 100 ? -1.739 6.522 10.966 1.00 81.94 100 THR A O 1
ATOM 831 N N . ASN A 1 101 ? -3.762 5.776 10.339 1.00 78.94 101 ASN A N 1
ATOM 832 C CA . ASN A 1 101 ? -4.510 6.692 11.184 1.00 78.94 101 ASN A CA 1
ATOM 833 C C . ASN A 1 101 ? -4.454 6.207 12.643 1.00 78.94 101 ASN A C 1
ATOM 835 O O . ASN A 1 101 ? -4.103 5.053 12.912 1.00 78.94 101 ASN A O 1
ATOM 839 N N . SER A 1 102 ? -4.803 7.092 13.582 1.00 68.81 102 SER A N 1
ATOM 840 C CA . SER A 1 102 ? -4.956 6.760 15.004 1.00 68.81 102 SER A CA 1
ATOM 841 C C . SER A 1 102 ? -5.767 5.475 15.189 1.00 68.81 102 SER A C 1
ATOM 843 O O . SER A 1 102 ? -6.634 5.174 14.367 1.00 68.81 102 SER A O 1
ATOM 845 N N . ALA A 1 103 ? -5.482 4.725 16.261 1.00 63.97 103 ALA A N 1
ATOM 846 C CA . ALA A 1 103 ? -6.112 3.434 16.538 1.00 63.97 103 ALA A CA 1
ATOM 847 C C . ALA A 1 103 ? -7.631 3.471 16.258 1.00 63.97 103 ALA A C 1
ATOM 849 O O . ALA A 1 103 ? -8.306 4.361 16.788 1.00 63.97 103 ALA A O 1
ATOM 850 N N . PRO A 1 104 ? -8.172 2.548 15.435 1.00 65.38 104 PRO A N 1
ATOM 851 C CA . PRO A 1 104 ? -9.575 2.600 15.045 1.00 65.38 104 PRO A CA 1
ATOM 852 C C . PRO A 1 104 ? -10.477 2.575 16.280 1.00 65.38 104 PRO A C 1
ATOM 854 O O . PRO A 1 104 ? -10.473 1.612 17.046 1.00 65.38 104 PRO A O 1
ATOM 857 N N . THR A 1 105 ? -11.256 3.638 16.489 1.00 66.75 105 THR A N 1
ATOM 858 C CA . THR A 1 105 ? -12.155 3.771 17.648 1.00 66.75 105 THR A CA 1
ATOM 859 C C . THR A 1 105 ? -13.153 2.612 17.725 1.00 66.75 105 THR A C 1
ATOM 861 O O . THR A 1 105 ? -13.489 2.149 18.813 1.00 66.75 105 THR A O 1
ATOM 864 N N . GLU A 1 106 ? -13.557 2.082 16.571 1.00 71.62 106 GLU A N 1
ATOM 865 C CA . GLU A 1 106 ? -14.463 0.936 16.466 1.00 71.62 106 GLU A CA 1
ATOM 866 C C . GLU A 1 106 ? -13.815 -0.389 16.893 1.00 71.62 106 GLU A C 1
ATOM 868 O O . GLU A 1 106 ? -14.492 -1.226 17.491 1.00 71.62 106 GLU A O 1
ATOM 873 N N . LEU A 1 107 ? -12.500 -0.568 16.693 1.00 69.88 107 LEU A N 1
ATOM 874 C CA . LEU A 1 107 ? -11.782 -1.729 17.237 1.00 69.88 107 LEU A CA 1
ATOM 875 C C . LEU A 1 107 ? -11.765 -1.692 18.764 1.00 69.88 107 LEU A C 1
ATOM 877 O O . LEU A 1 107 ? -11.920 -2.733 19.392 1.00 69.88 107 LEU A O 1
ATOM 881 N N . ASN A 1 108 ? -11.624 -0.506 19.363 1.00 72.06 108 ASN A N 1
ATOM 882 C CA . ASN A 1 108 ? -11.663 -0.365 20.817 1.00 72.06 108 ASN A CA 1
ATOM 883 C C . ASN A 1 108 ? -13.046 -0.744 21.374 1.00 72.06 108 ASN A C 1
ATOM 885 O O . ASN A 1 108 ? -13.145 -1.592 22.256 1.00 72.06 108 ASN A O 1
ATOM 889 N N . LYS A 1 109 ? -14.127 -0.200 20.796 1.00 78.62 109 LYS A N 1
ATOM 890 C CA . LYS A 1 109 ? -15.505 -0.566 21.178 1.00 78.62 109 LYS A CA 1
ATOM 891 C C . LYS A 1 109 ? -15.766 -2.067 21.030 1.00 78.62 109 LYS A C 1
ATOM 893 O O . LYS A 1 109 ? -16.328 -2.686 21.932 1.00 78.62 109 LYS A O 1
ATOM 898 N N . SER A 1 110 ? -15.326 -2.652 19.916 1.00 81.88 110 SER A N 1
ATOM 899 C CA . SER A 1 110 ? -15.496 -4.082 19.637 1.00 81.88 110 SER A CA 1
ATOM 900 C C . SER A 1 110 ? -14.709 -4.949 20.621 1.00 81.88 110 SER A C 1
ATOM 902 O O . SER A 1 110 ? -15.230 -5.944 21.113 1.00 81.88 110 SER A O 1
ATOM 904 N N . ALA A 1 111 ? -13.477 -4.556 20.953 1.00 82.12 111 ALA A N 1
ATOM 905 C CA . ALA A 1 111 ? -12.640 -5.270 21.910 1.00 82.12 111 ALA A CA 1
ATOM 906 C C . ALA A 1 111 ? -13.239 -5.251 23.321 1.00 82.12 111 ALA A C 1
ATOM 908 O O . ALA A 1 111 ? -13.284 -6.291 23.974 1.00 82.12 111 ALA A O 1
ATOM 909 N N . VAL A 1 112 ? -13.741 -4.097 23.774 1.00 84.94 112 VAL A N 1
ATOM 910 C CA . VAL A 1 112 ? -14.421 -3.983 25.073 1.00 84.94 112 VAL A CA 1
ATOM 911 C C . VAL A 1 112 ? -15.670 -4.865 25.101 1.00 84.94 112 VAL A C 1
ATOM 913 O O . VAL A 1 112 ? -15.813 -5.678 26.009 1.00 84.94 112 VAL A O 1
ATOM 916 N N . SER A 1 113 ? -16.508 -4.786 24.063 1.00 87.88 113 SER A N 1
ATOM 917 C CA . SER A 1 113 ? -17.735 -5.592 23.961 1.00 87.88 113 SER A C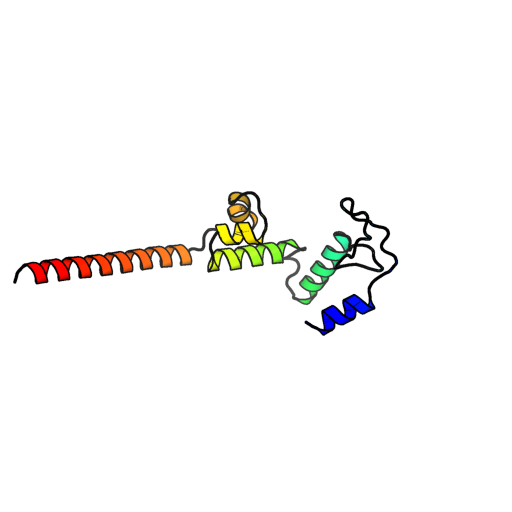A 1
ATOM 918 C C . SER A 1 113 ? -17.440 -7.098 23.974 1.00 87.88 113 SER A C 1
ATOM 920 O O . SER A 1 113 ? -18.120 -7.867 24.650 1.00 87.88 113 SER A O 1
ATOM 922 N N . LEU A 1 114 ? -16.386 -7.532 23.274 1.00 89.00 114 LEU A N 1
ATOM 923 C CA . LEU A 1 114 ? -15.954 -8.930 23.259 1.00 89.00 114 LEU A CA 1
ATOM 924 C C . LEU A 1 114 ? -15.497 -9.398 24.647 1.00 89.00 114 LEU A C 1
ATOM 926 O O . LEU A 1 114 ? -15.836 -10.500 25.073 1.00 89.00 114 LEU A O 1
ATOM 930 N N . VAL A 1 115 ? -14.729 -8.573 25.364 1.00 88.81 115 VAL A N 1
ATOM 931 C CA . VAL A 1 115 ? -14.287 -8.895 26.728 1.00 88.81 115 VAL A CA 1
ATOM 932 C C . VAL A 1 115 ? -15.486 -9.012 27.666 1.00 88.81 115 VAL A C 1
ATOM 934 O O . VAL A 1 115 ? -15.540 -9.961 28.448 1.00 88.81 115 VAL A O 1
ATOM 937 N N . GLU A 1 116 ? -16.457 -8.102 27.571 1.00 88.62 116 GLU A N 1
ATOM 938 C CA . GLU A 1 116 ? -17.705 -8.176 28.336 1.00 88.62 116 GLU A CA 1
ATOM 939 C C . GLU A 1 116 ? -18.441 -9.493 28.066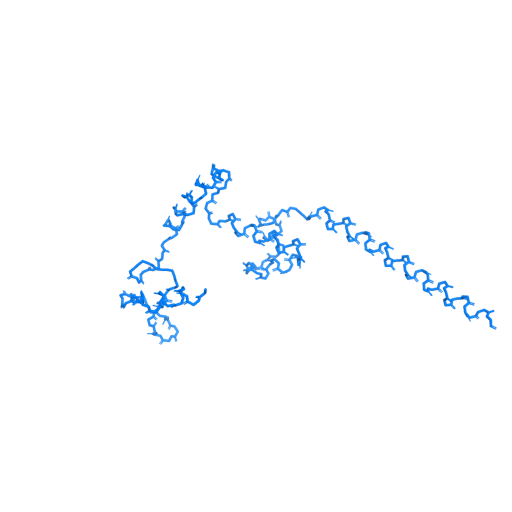 1.00 88.62 116 GLU A C 1
ATOM 941 O O . GLU A 1 116 ? -18.758 -10.221 29.009 1.00 88.62 116 GLU A O 1
ATOM 946 N N . GLU A 1 117 ? -18.626 -9.867 26.797 1.00 90.75 117 GLU A N 1
ATOM 947 C CA . GLU A 1 117 ? -19.257 -11.134 26.414 1.00 90.75 117 GLU A CA 1
ATOM 948 C C . GLU A 1 117 ? -18.503 -12.346 26.986 1.00 90.75 117 GLU A C 1
ATOM 950 O O . GLU A 1 117 ? -19.104 -13.251 27.574 1.00 90.75 117 GLU A O 1
ATOM 955 N N . MET A 1 118 ? -17.171 -12.353 26.877 1.00 88.25 118 MET A N 1
ATOM 956 C CA . MET A 1 118 ? -16.329 -13.417 27.425 1.00 88.25 118 MET A CA 1
ATOM 957 C C . MET A 1 118 ? -16.444 -13.514 28.952 1.00 88.25 118 MET A C 1
ATOM 959 O O . MET A 1 118 ? -16.487 -14.624 29.493 1.00 88.25 118 MET A O 1
ATOM 963 N N . MET A 1 119 ? -16.511 -12.379 29.654 1.00 85.62 119 MET A N 1
ATOM 964 C CA . MET A 1 119 ? -16.675 -12.336 31.108 1.00 85.62 119 MET A CA 1
ATOM 965 C C . MET A 1 119 ? -18.053 -12.844 31.537 1.00 85.62 119 MET A C 1
ATOM 967 O O . MET A 1 119 ? -18.129 -13.703 32.420 1.00 85.62 119 MET A O 1
ATOM 971 N N . PHE A 1 120 ? -19.127 -12.399 30.878 1.00 87.75 120 PHE A N 1
ATOM 972 C CA . PHE A 1 120 ? -20.481 -12.892 31.138 1.00 87.75 120 PHE A CA 1
ATOM 973 C C . PHE A 1 120 ? -20.581 -14.397 30.905 1.00 87.75 120 PHE A C 1
ATOM 975 O O . PHE A 1 120 ? -21.045 -15.129 31.781 1.00 87.75 120 PHE A O 1
ATOM 982 N N . LYS A 1 121 ? -20.070 -14.885 29.769 1.00 83.50 121 LYS A N 1
ATOM 983 C CA . LYS A 1 121 ? -20.065 -16.315 29.450 1.00 83.50 121 LYS A CA 1
ATOM 984 C C . LYS A 1 121 ? -19.365 -17.124 30.540 1.00 83.50 121 LYS A C 1
ATOM 986 O O . LYS A 1 121 ? -19.915 -18.120 30.993 1.00 83.50 121 LYS A O 1
ATOM 991 N N . ARG A 1 122 ? -18.200 -16.667 31.016 1.00 81.06 122 ARG A N 1
ATOM 992 C CA . ARG A 1 122 ? -17.416 -17.350 32.058 1.00 81.06 122 ARG A CA 1
ATOM 993 C C . ARG A 1 122 ? -18.118 -17.370 33.420 1.00 81.06 122 ARG A C 1
ATOM 995 O O . ARG A 1 122 ? -18.048 -18.383 34.113 1.00 81.06 122 ARG A O 1
ATOM 1002 N N . LEU A 1 123 ? -18.813 -16.293 33.789 1.00 75.19 123 LEU A N 1
ATOM 1003 C CA . LEU A 1 123 ? -19.620 -16.228 35.015 1.00 75.19 123 LEU A CA 1
ATOM 1004 C C . LEU A 1 123 ? -20.797 -17.212 34.977 1.00 75.19 123 LEU A C 1
ATOM 1006 O O . LEU A 1 123 ? -21.044 -17.905 35.963 1.00 75.19 123 LEU A O 1
ATOM 1010 N N . PHE A 1 124 ? -21.483 -17.334 33.837 1.00 72.88 124 PHE A N 1
ATOM 1011 C CA . PHE A 1 124 ? -22.552 -18.323 33.666 1.00 72.88 124 PHE A CA 1
ATOM 1012 C C . PHE A 1 124 ? -22.036 -19.764 33.749 1.00 72.88 124 PHE A C 1
ATOM 1014 O O . PHE A 1 124 ? -22.663 -20.588 34.417 1.00 72.88 124 PHE A O 1
ATOM 1021 N N . THR A 1 125 ? -20.881 -20.076 33.150 1.00 73.00 125 THR A N 1
ATOM 1022 C CA . THR A 1 125 ? -20.294 -21.421 33.257 1.00 73.00 125 THR A CA 1
ATOM 1023 C C . THR A 1 125 ? -19.914 -21.763 34.696 1.00 73.00 125 THR A C 1
ATOM 1025 O O . THR A 1 125 ? -20.171 -22.874 35.146 1.00 73.00 125 THR A O 1
ATOM 1028 N N . LEU A 1 126 ? -19.331 -20.815 35.438 1.00 63.84 126 LEU A N 1
ATOM 1029 C CA . LEU A 1 126 ? -18.966 -21.026 36.842 1.00 63.84 126 LEU A CA 1
ATOM 1030 C C . LEU A 1 126 ? -20.210 -21.252 37.709 1.00 63.84 126 LEU A C 1
ATOM 1032 O O . LEU A 1 126 ? -20.260 -22.219 38.465 1.00 63.84 126 LEU A O 1
ATOM 1036 N N . ASN A 1 127 ? -21.247 -20.429 37.548 1.00 61.09 127 ASN A N 1
ATOM 1037 C CA . ASN A 1 127 ? -22.488 -20.567 38.314 1.00 61.09 127 ASN A CA 1
ATOM 1038 C C . ASN A 1 127 ? -23.245 -21.874 38.007 1.00 61.09 127 ASN A C 1
ATOM 1040 O O . ASN A 1 127 ? -23.827 -22.460 38.918 1.00 61.09 127 ASN A O 1
ATOM 1044 N N . GLY A 1 128 ? -23.197 -22.368 36.764 1.00 60.00 128 GLY A N 1
ATOM 1045 C CA . GLY A 1 128 ? -23.763 -23.673 36.394 1.00 60.00 128 GLY A CA 1
ATOM 1046 C C . GLY A 1 128 ? -23.001 -24.871 36.978 1.00 60.00 128 GLY A C 1
ATOM 1047 O O . GLY A 1 128 ? -23.608 -25.879 37.326 1.00 60.00 128 GLY A O 1
ATOM 1048 N N . VAL A 1 129 ? -21.680 -24.762 37.150 1.00 58.94 129 VAL A N 1
ATOM 1049 C CA . VAL A 1 129 ? -20.868 -25.796 37.821 1.00 58.94 129 VAL A CA 1
ATOM 1050 C C . VAL A 1 129 ? -21.133 -25.811 39.331 1.00 58.94 129 VAL A C 1
ATOM 1052 O O . VAL A 1 129 ? -21.242 -26.880 39.929 1.00 58.94 129 VAL A O 1
ATOM 1055 N N . PHE A 1 130 ? -21.303 -24.641 39.953 1.00 55.53 130 PHE A N 1
ATOM 1056 C CA . PHE A 1 130 ? -21.617 -24.545 41.382 1.00 55.53 130 PHE A CA 1
ATOM 1057 C C . PHE A 1 130 ? -23.024 -25.047 41.746 1.00 55.53 130 PHE A C 1
ATOM 1059 O O . PHE A 1 130 ? -23.218 -25.485 42.880 1.00 55.53 130 PHE A O 1
ATOM 1066 N N . SER A 1 131 ? -24.001 -25.009 40.831 1.00 56.41 131 SER A N 1
ATOM 1067 C CA . SER A 1 131 ? -25.323 -25.602 41.080 1.00 56.41 131 SER A CA 1
ATOM 1068 C C . SER A 1 131 ? -25.321 -27.128 40.932 1.00 56.41 131 SER A C 1
ATOM 1070 O O . SER A 1 131 ? -25.972 -27.801 41.725 1.00 56.41 131 SER A O 1
ATOM 1072 N N . ALA A 1 132 ? -24.540 -27.677 39.994 1.00 56.22 132 ALA A N 1
ATOM 1073 C CA . ALA A 1 132 ? -24.403 -29.122 39.781 1.00 56.22 132 ALA A CA 1
ATOM 1074 C C . ALA A 1 132 ? -23.630 -29.850 40.900 1.00 56.22 132 ALA A C 1
ATOM 1076 O O . ALA A 1 132 ? -23.791 -31.050 41.079 1.00 56.22 132 ALA A O 1
ATOM 1077 N N . LEU A 1 133 ? -22.804 -29.131 41.668 1.00 52.25 133 LEU A N 1
ATOM 1078 C CA . LEU A 1 133 ? -22.076 -29.663 42.831 1.00 52.25 133 LEU A CA 1
ATOM 1079 C C . LEU A 1 133 ? -22.893 -29.644 44.139 1.00 52.25 133 LEU A C 1
ATOM 1081 O O . LEU A 1 133 ? -22.392 -30.089 45.169 1.00 52.25 133 LEU A O 1
ATOM 1085 N N . LYS A 1 134 ? -24.117 -29.094 44.130 1.00 51.91 134 LYS A N 1
ATOM 1086 C CA . LYS A 1 134 ? -25.007 -29.006 45.307 1.00 51.91 134 LYS A CA 1
ATOM 1087 C C . LYS A 1 134 ? -26.112 -30.075 45.351 1.00 51.91 134 LYS A C 1
ATOM 1089 O O . LYS A 1 134 ? -26.939 -30.027 46.260 1.00 51.91 134 LYS A O 1
ATOM 1094 N N . THR A 1 135 ? -26.127 -31.007 44.402 1.00 46.16 135 THR A N 1
ATOM 1095 C CA . THR A 1 135 ? -26.971 -32.220 44.384 1.00 46.16 135 THR A CA 1
ATOM 1096 C C . THR A 1 135 ? -26.135 -33.443 44.688 1.00 46.16 135 THR A C 1
ATOM 1098 O O . THR A 1 135 ? -26.613 -34.285 45.476 1.00 46.16 135 THR A O 1
#

pLDDT: mean 81.13, std 10.73, range [46.16, 94.38]